Protein AF-U2DXQ0-F1 (afdb_monomer_lite)

Secondary structure (DSSP, 8-state):
--HHHHHHHHHHTSHHHHHHHHTT-S-HHHHHHHH-SS-HHHHHHHHHHHHHTSPPP---S-----EEEEEEEE--TTTS-S---SEEETTEEEETTSSSEEEEE-

Radius of gyration: 21.56 Å; chains: 1; bounding box: 46×20×56 Å

InterPro domains:
  IPR055945 Protein of unknown function DUF7523 [PF24367] (2-106)

pLDDT: mean 91.96, std 8.61, range [61.91, 98.75]

Organism: NCBI:txid1033806

Structure (mmCIF, N/CA/C/O backbone):
data_AF-U2DXQ0-F1
#
_entry.id   AF-U2DXQ0-F1
#
loop_
_atom_site.group_PDB
_atom_site.id
_atom_site.type_symbol
_atom_site.label_atom_id
_atom_site.label_alt_id
_atom_site.label_comp_id
_atom_site.label_asym_id
_atom_site.label_entity_id
_atom_site.label_seq_id
_atom_site.pdbx_PDB_ins_code
_atom_site.Cartn_x
_atom_site.Cartn_y
_atom_site.Cartn_z
_atom_site.occupancy
_atom_site.B_iso_or_equiv
_atom_site.auth_seq_id
_atom_site.auth_comp_id
_atom_site.auth_asym_id
_atom_site.auth_atom_id
_atom_site.pdbx_PDB_model_num
ATOM 1 N N . MET A 1 1 ? -7.071 9.737 22.977 1.00 76.19 1 MET A N 1
ATOM 2 C CA . MET A 1 1 ? -7.142 9.168 21.611 1.00 76.19 1 MET A CA 1
ATOM 3 C C . MET A 1 1 ? -6.804 7.681 21.666 1.00 76.19 1 MET A C 1
ATOM 5 O O . MET A 1 1 ? -5.858 7.330 22.365 1.00 76.19 1 MET A O 1
ATOM 9 N N . THR A 1 2 ? -7.578 6.808 21.013 1.00 95.75 2 THR A N 1
ATOM 10 C CA . THR A 1 2 ? -7.363 5.345 21.060 1.00 95.75 2 THR A CA 1
ATOM 11 C C . THR A 1 2 ? -6.204 4.912 20.153 1.00 95.75 2 THR A C 1
ATOM 13 O O . THR A 1 2 ? -5.835 5.643 19.232 1.00 95.75 2 THR A O 1
ATOM 16 N N . LEU A 1 3 ? -5.639 3.718 20.382 1.00 96.69 3 LEU A N 1
ATOM 17 C CA . LEU A 1 3 ? -4.610 3.140 19.502 1.00 96.69 3 LEU A CA 1
ATOM 18 C C . LEU A 1 3 ? -5.125 2.985 18.065 1.00 96.69 3 LEU A C 1
ATOM 20 O O . LEU A 1 3 ? -4.432 3.345 17.122 1.00 96.69 3 LEU A O 1
ATOM 24 N N . ALA A 1 4 ? -6.369 2.530 17.904 1.00 97.19 4 ALA A N 1
ATOM 25 C CA 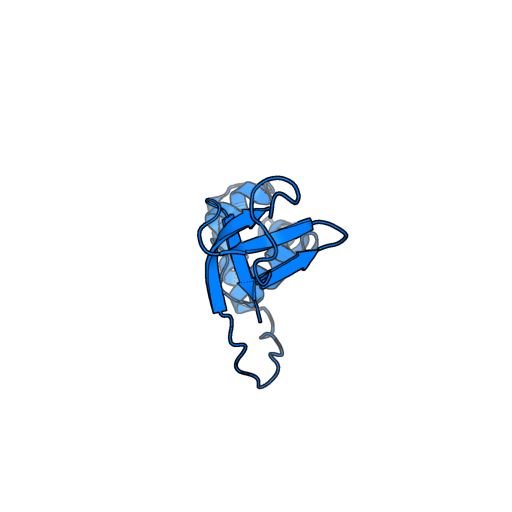. 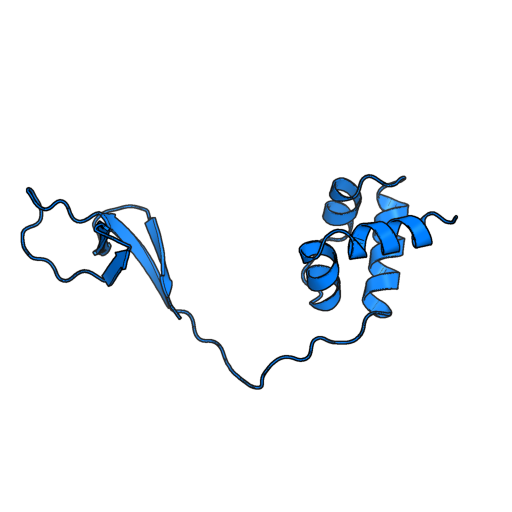ALA A 1 4 ? -6.992 2.397 16.592 1.00 97.19 4 ALA A CA 1
ATOM 26 C C . ALA A 1 4 ? -7.132 3.749 15.872 1.00 97.19 4 ALA A C 1
ATOM 28 O O . ALA A 1 4 ? -6.864 3.833 14.677 1.00 97.19 4 ALA A O 1
ATOM 29 N N . ALA A 1 5 ? -7.498 4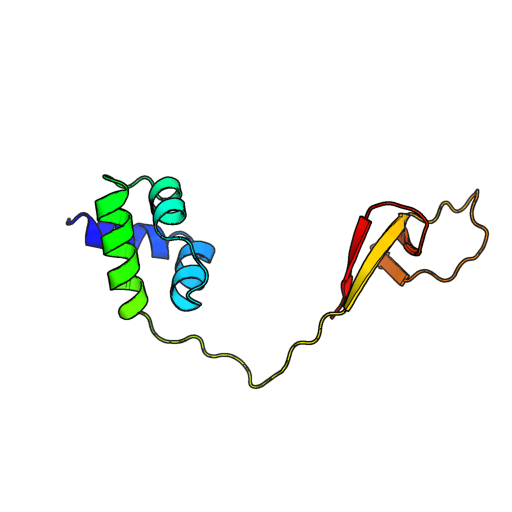.820 16.587 1.00 97.88 5 ALA A N 1
ATOM 30 C CA . ALA A 1 5 ? -7.554 6.161 16.005 1.00 97.88 5 ALA A CA 1
ATOM 31 C C . ALA A 1 5 ? -6.166 6.635 15.542 1.00 97.88 5 ALA A C 1
ATOM 33 O O . ALA A 1 5 ? -6.039 7.102 14.412 1.00 97.88 5 ALA A O 1
ATOM 34 N N . ARG A 1 6 ? -5.123 6.420 16.360 1.00 98.06 6 ARG A N 1
ATOM 35 C CA . ARG A 1 6 ? -3.726 6.700 15.982 1.00 98.06 6 ARG A CA 1
ATOM 36 C C . ARG A 1 6 ? -3.276 5.897 14.763 1.00 98.06 6 ARG A C 1
ATOM 38 O O . ARG A 1 6 ? -2.674 6.468 13.866 1.00 98.06 6 ARG A O 1
ATOM 45 N N . ALA A 1 7 ? -3.592 4.604 14.693 1.00 98.25 7 ALA A N 1
ATOM 46 C CA . ALA A 1 7 ? -3.246 3.757 13.550 1.00 98.25 7 ALA A CA 1
ATOM 47 C C . ALA A 1 7 ? -3.920 4.232 12.251 1.00 98.25 7 ALA A C 1
ATOM 49 O O . ALA A 1 7 ? -3.270 4.306 11.211 1.00 98.25 7 ALA A O 1
ATOM 50 N N . ARG A 1 8 ? -5.203 4.615 12.315 1.00 98.06 8 ARG A N 1
ATOM 51 C CA . ARG A 1 8 ? -5.946 5.166 11.168 1.00 98.06 8 ARG A CA 1
ATOM 52 C C . ARG A 1 8 ? -5.350 6.480 10.675 1.00 98.06 8 ARG A C 1
ATOM 54 O O . ARG A 1 8 ? -5.139 6.646 9.476 1.00 98.06 8 ARG A O 1
ATOM 61 N N . GLU A 1 9 ? -5.075 7.403 11.592 1.00 98.25 9 GLU A N 1
ATOM 62 C CA . GLU A 1 9 ? -4.426 8.679 11.280 1.00 98.25 9 GLU A CA 1
ATOM 63 C C . GLU A 1 9 ? -3.043 8.448 10.662 1.00 98.25 9 GLU A C 1
ATOM 65 O O . GLU A 1 9 ? -2.725 8.991 9.604 1.00 98.25 9 GLU A O 1
ATOM 70 N N . ALA A 1 10 ? -2.261 7.553 11.266 1.00 98.25 10 ALA A N 1
ATOM 71 C CA . ALA A 1 10 ? -0.941 7.194 10.791 1.00 98.25 10 ALA A CA 1
ATOM 72 C C . ALA A 1 10 ? -0.973 6.588 9.382 1.00 98.25 10 ALA A C 1
ATOM 74 O O . ALA A 1 10 ? -0.156 6.985 8.556 1.00 98.25 10 ALA A O 1
ATOM 75 N N . ALA A 1 11 ? -1.914 5.690 9.084 1.00 98.12 11 ALA A N 1
ATOM 76 C CA . ALA A 1 11 ? -2.088 5.125 7.749 1.00 98.12 11 ALA A CA 1
ATOM 77 C C . ALA A 1 11 ? -2.483 6.196 6.719 1.00 98.12 11 ALA A C 1
ATOM 79 O O . ALA A 1 11 ? -1.900 6.242 5.641 1.00 98.12 11 ALA A O 1
ATOM 80 N N . ARG A 1 12 ? -3.414 7.104 7.055 1.00 97.25 12 ARG A N 1
ATOM 81 C CA . ARG A 1 12 ? -3.822 8.213 6.166 1.00 97.25 12 ARG A CA 1
ATOM 82 C C . ARG A 1 12 ? -2.676 9.175 5.853 1.00 97.25 12 ARG A C 1
ATOM 84 O O . ARG A 1 12 ? -2.605 9.684 4.741 1.00 97.25 12 ARG A O 1
ATOM 91 N N . ALA A 1 13 ? -1.764 9.390 6.800 1.00 98.00 13 ALA A N 1
ATOM 92 C CA . ALA A 1 13 ? -0.583 10.226 6.596 1.00 98.00 13 ALA A CA 1
ATOM 93 C C . ALA A 1 13 ? 0.478 9.591 5.669 1.00 98.00 13 ALA A C 1
ATOM 95 O O . ALA A 1 13 ? 1.426 10.271 5.283 1.00 98.00 13 ALA A O 1
ATOM 96 N N . ARG A 1 14 ? 0.356 8.299 5.315 1.00 97.75 14 ARG A N 1
ATOM 97 C CA . ARG A 1 14 ? 1.270 7.594 4.400 1.00 97.75 14 ARG A CA 1
ATOM 98 C C . ARG A 1 14 ? 0.479 7.029 3.215 1.00 97.75 14 ARG A C 1
ATOM 100 O O . ARG A 1 14 ? -0.048 5.921 3.322 1.00 97.75 14 ARG A O 1
ATOM 107 N N . PRO A 1 15 ? 0.428 7.734 2.068 1.00 95.94 15 PRO A N 1
ATOM 108 C CA . PRO A 1 15 ? -0.437 7.368 0.946 1.00 95.94 15 PRO A CA 1
ATOM 109 C C . PRO A 1 15 ? -0.301 5.914 0.486 1.00 95.94 15 PRO A C 1
ATOM 111 O O . PRO A 1 15 ? -1.308 5.255 0.260 1.00 95.94 15 PRO A O 1
ATOM 114 N N . PHE A 1 16 ? 0.920 5.374 0.425 1.00 96.50 16 PHE A N 1
ATOM 115 C CA . PHE A 1 16 ? 1.130 3.985 0.007 1.00 96.50 16 PHE A CA 1
ATOM 116 C C . PHE A 1 16 ? 0.570 2.957 1.004 1.00 96.50 16 PHE A C 1
ATOM 118 O O . PHE A 1 16 ? 0.150 1.879 0.595 1.00 96.50 16 PHE A O 1
ATOM 125 N N . VAL A 1 17 ? 0.537 3.279 2.303 1.00 97.81 17 VAL A N 1
ATOM 126 C CA . VAL A 1 17 ? -0.079 2.417 3.320 1.00 97.81 17 VAL A CA 1
ATOM 127 C C . VAL A 1 17 ? -1.590 2.459 3.156 1.00 97.81 17 VAL A C 1
ATOM 129 O O . VAL A 1 17 ? -2.222 1.412 3.086 1.00 97.81 17 VAL A O 1
ATOM 132 N N . TYR A 1 18 ? -2.165 3.658 3.050 1.00 97.44 18 TYR A N 1
ATOM 133 C CA . TYR A 1 18 ? -3.601 3.831 2.844 1.00 97.44 18 TYR A CA 1
ATOM 134 C C . TYR A 1 18 ? -4.091 3.132 1.567 1.00 97.44 18 TYR A C 1
ATOM 136 O O . TYR A 1 18 ? -5.013 2.323 1.625 1.00 97.44 18 TYR A O 1
ATOM 144 N N . GLU A 1 19 ? -3.443 3.375 0.427 1.00 96.38 19 GLU A N 1
ATOM 145 C CA . GLU A 1 19 ? -3.807 2.740 -0.843 1.00 96.38 19 GLU A CA 1
ATOM 146 C C . GLU A 1 19 ? -3.509 1.235 -0.848 1.00 96.38 19 GLU A C 1
ATOM 148 O O . GLU A 1 19 ? -4.290 0.461 -1.395 1.00 96.38 19 GLU A O 1
ATOM 153 N N . GLY A 1 20 ? -2.439 0.791 -0.182 1.00 96.25 20 GLY A N 1
ATOM 154 C CA . GLY A 1 20 ? -2.134 -0.630 -0.016 1.00 96.25 20 GLY A CA 1
ATOM 155 C C . GLY A 1 20 ? -3.175 -1.377 0.824 1.00 96.25 20 GLY A C 1
ATOM 156 O O . GLY A 1 20 ? -3.500 -2.522 0.508 1.00 96.25 20 GLY A O 1
ATOM 157 N N . LEU A 1 21 ? -3.733 -0.726 1.855 1.00 96.88 21 LEU A N 1
ATOM 158 C CA . LEU A 1 21 ? -4.866 -1.248 2.626 1.00 96.88 21 LEU A CA 1
ATOM 159 C C . LEU A 1 21 ? -6.115 -1.352 1.747 1.00 96.88 21 LEU A C 1
ATOM 161 O O . LEU A 1 21 ? -6.724 -2.415 1.711 1.00 96.88 21 LEU A O 1
ATOM 165 N N . ARG A 1 22 ? -6.449 -0.292 0.994 1.00 96.12 22 ARG A N 1
ATOM 166 C CA . ARG A 1 22 ? -7.595 -0.289 0.062 1.00 96.12 22 ARG A CA 1
ATOM 167 C C . ARG A 1 22 ? -7.482 -1.342 -1.033 1.00 96.12 22 ARG A C 1
ATOM 169 O O . ARG A 1 22 ? -8.487 -1.864 -1.489 1.00 96.12 22 ARG A O 1
ATOM 176 N N . ALA A 1 23 ? -6.266 -1.624 -1.488 1.00 94.19 23 ALA A N 1
ATOM 177 C CA . ALA A 1 23 ? -6.008 -2.635 -2.506 1.00 94.19 23 ALA A CA 1
ATOM 178 C C . ALA A 1 23 ? -5.914 -4.063 -1.937 1.00 94.19 23 ALA A C 1
ATOM 180 O O . ALA A 1 23 ? -5.807 -5.006 -2.714 1.00 94.19 23 ALA A O 1
ATOM 181 N N . GLY A 1 24 ? -5.902 -4.240 -0.609 1.00 95.06 24 GLY A N 1
ATOM 182 C CA . GLY A 1 24 ? -5.767 -5.556 0.023 1.00 95.06 24 GLY A CA 1
ATOM 183 C C . GLY A 1 24 ? -4.404 -6.231 -0.188 1.00 95.06 24 GLY A C 1
ATOM 184 O O . GLY A 1 24 ? -4.291 -7.442 -0.026 1.00 95.06 24 GLY A O 1
ATOM 185 N N . VAL A 1 25 ? -3.362 -5.474 -0.552 1.00 95.75 25 VAL A N 1
ATOM 186 C CA . VAL A 1 25 ? -2.030 -6.018 -0.906 1.00 95.75 25 VAL A CA 1
ATOM 187 C C . VAL A 1 25 ? -0.986 -5.861 0.200 1.00 95.75 25 VAL A C 1
ATOM 189 O O . VAL A 1 25 ? 0.131 -6.362 0.082 1.00 95.75 25 VAL A O 1
ATOM 192 N N . ILE A 1 26 ? -1.310 -5.132 1.269 1.00 95.94 26 ILE A N 1
ATOM 193 C CA . ILE A 1 26 ? -0.342 -4.807 2.316 1.00 95.94 26 ILE A CA 1
ATOM 194 C C . ILE A 1 26 ? -0.275 -5.886 3.402 1.00 95.94 26 ILE A C 1
ATOM 196 O O . ILE A 1 26 ? -1.286 -6.406 3.871 1.00 95.94 26 ILE A O 1
ATOM 200 N N . ASN A 1 27 ? 0.936 -6.179 3.877 1.00 97.88 27 ASN A N 1
ATOM 201 C CA . ASN A 1 27 ? 1.129 -6.990 5.075 1.00 97.88 27 ASN A CA 1
ATOM 202 C C . ASN A 1 27 ? 0.898 -6.128 6.330 1.00 97.88 27 ASN A C 1
ATOM 204 O O . ASN A 1 27 ? 1.674 -5.211 6.606 1.00 97.88 27 ASN A O 1
ATOM 208 N N . TYR A 1 28 ? -0.141 -6.438 7.110 1.00 98.12 28 TYR A N 1
ATOM 209 C CA . TYR A 1 28 ? -0.526 -5.642 8.282 1.00 98.12 28 TYR A CA 1
ATOM 210 C C . TYR A 1 28 ? 0.558 -5.558 9.363 1.00 98.12 28 TYR A C 1
ATOM 212 O O . TYR A 1 28 ? 0.727 -4.497 9.955 1.00 98.12 28 TYR A O 1
ATOM 220 N N . SER A 1 29 ? 1.315 -6.630 9.608 1.00 98.25 29 SER A N 1
ATOM 221 C CA . SER A 1 29 ? 2.397 -6.627 10.603 1.00 98.25 29 SER A CA 1
ATOM 222 C C . SER A 1 29 ? 3.582 -5.779 10.140 1.00 98.25 29 SER A C 1
ATOM 224 O O . SER A 1 29 ? 4.172 -5.047 10.929 1.00 98.25 29 SER A O 1
ATOM 226 N N . ALA A 1 30 ? 3.916 -5.829 8.847 1.00 98.19 30 ALA A N 1
ATOM 227 C CA . ALA A 1 30 ? 4.944 -4.957 8.282 1.00 98.19 30 ALA A CA 1
ATOM 228 C C . ALA A 1 30 ? 4.515 -3.483 8.321 1.00 98.19 30 ALA A C 1
ATOM 230 O O . ALA A 1 30 ? 5.313 -2.619 8.678 1.00 98.19 30 ALA A O 1
ATOM 231 N N . ALA A 1 31 ? 3.246 -3.199 8.013 1.00 98.38 31 ALA A N 1
ATOM 232 C CA . ALA A 1 31 ? 2.687 -1.859 8.136 1.00 98.38 31 ALA A CA 1
ATOM 233 C C . ALA A 1 31 ? 2.689 -1.376 9.594 1.00 98.38 31 ALA A C 1
ATOM 235 O O . ALA A 1 31 ? 3.058 -0.237 9.850 1.00 98.38 31 ALA A O 1
ATOM 236 N N . ALA A 1 32 ? 2.342 -2.232 10.558 1.00 98.56 32 ALA A N 1
ATOM 237 C CA . ALA A 1 32 ? 2.380 -1.886 11.976 1.00 98.56 32 ALA A CA 1
ATOM 238 C C . ALA A 1 32 ? 3.789 -1.473 12.432 1.00 98.56 32 ALA A C 1
ATOM 240 O O . ALA A 1 32 ? 3.935 -0.401 13.018 1.00 98.56 32 ALA A O 1
ATOM 241 N N . ARG A 1 33 ? 4.816 -2.254 12.064 1.00 98.50 33 ARG A N 1
ATOM 242 C CA . ARG A 1 33 ? 6.231 -1.913 12.305 1.00 98.50 33 ARG A CA 1
ATOM 243 C C . ARG A 1 33 ? 6.649 -0.594 11.684 1.00 98.50 33 ARG A C 1
ATOM 245 O O . ARG A 1 33 ? 7.333 0.196 12.313 1.00 98.50 33 ARG A O 1
ATOM 252 N N . LEU A 1 34 ? 6.248 -0.368 10.437 1.00 98.25 34 LEU A N 1
ATOM 253 C CA . LEU A 1 34 ? 6.552 0.866 9.723 1.00 98.25 34 LEU A CA 1
ATOM 254 C C . LEU A 1 34 ? 5.912 2.088 10.399 1.00 98.25 34 LEU A C 1
ATOM 256 O O . LEU A 1 34 ? 6.512 3.160 10.426 1.00 98.25 34 LEU A O 1
ATOM 260 N N . LEU A 1 35 ? 4.663 1.958 10.855 1.00 98.00 35 LEU A N 1
ATOM 261 C CA . LEU A 1 35 ? 3.919 3.078 11.426 1.00 98.00 35 LEU A CA 1
ATOM 262 C C . LEU A 1 35 ? 4.404 3.439 12.831 1.00 98.00 35 LEU A C 1
ATOM 264 O O . LEU A 1 35 ? 4.317 4.616 13.176 1.00 98.00 35 LEU A O 1
ATOM 268 N N . ASP A 1 36 ? 4.878 2.455 13.601 1.00 98.00 36 ASP A N 1
ATOM 269 C CA . ASP A 1 36 ? 5.490 2.622 14.927 1.00 98.00 36 ASP A CA 1
ATOM 270 C C . ASP A 1 36 ? 4.681 3.543 15.864 1.00 98.00 36 ASP A C 1
ATOM 272 O O . ASP A 1 36 ? 5.147 4.551 16.391 1.00 98.00 36 ASP A O 1
ATOM 276 N N . VAL A 1 37 ? 3.388 3.236 16.016 1.00 97.88 37 VAL A N 1
ATOM 277 C CA . VAL A 1 37 ? 2.446 4.041 16.823 1.00 97.88 37 VAL A CA 1
ATOM 278 C C . VAL A 1 37 ? 1.952 3.330 18.083 1.00 97.88 37 VAL A C 1
ATOM 280 O O . VAL A 1 37 ? 0.978 3.773 18.706 1.00 97.88 37 VAL A O 1
ATOM 283 N N . GLY A 1 38 ? 2.590 2.225 18.462 1.00 96.94 38 GLY A N 1
ATOM 284 C CA . GLY A 1 38 ? 2.254 1.421 19.633 1.00 96.94 38 GLY A CA 1
ATOM 285 C C . GLY A 1 38 ? 2.546 -0.059 19.413 1.00 96.94 38 GLY A C 1
ATOM 286 O O . GLY A 1 38 ? 3.339 -0.414 18.551 1.00 96.94 38 GLY A O 1
ATOM 287 N N . ASP A 1 39 ? 1.872 -0.907 20.189 1.00 98.06 39 ASP A N 1
ATOM 288 C CA . ASP A 1 39 ? 2.002 -2.363 20.097 1.00 98.06 39 ASP A CA 1
ATOM 289 C C . ASP A 1 39 ? 1.680 -2.886 18.685 1.00 98.06 39 ASP A C 1
ATOM 291 O O . ASP A 1 39 ? 0.598 -2.625 18.151 1.00 98.06 39 ASP A O 1
ATOM 295 N N . GLU A 1 40 ? 2.624 -3.610 18.079 1.00 98.38 40 GLU A N 1
ATOM 296 C CA . GLU A 1 40 ? 2.548 -4.026 16.675 1.00 98.38 40 GLU A CA 1
ATOM 297 C C . GLU A 1 40 ? 1.336 -4.916 16.381 1.00 98.38 40 GLU A C 1
ATOM 299 O O . GLU A 1 40 ? 0.679 -4.734 15.354 1.00 98.38 40 GLU A O 1
ATOM 304 N N . GLU A 1 41 ? 1.010 -5.860 17.268 1.00 98.38 41 GLU A N 1
ATOM 305 C CA . GLU A 1 41 ? -0.115 -6.780 17.078 1.00 98.38 41 GLU A CA 1
ATOM 306 C C . GLU A 1 41 ? -1.447 -6.035 17.161 1.00 98.38 41 GLU A C 1
ATOM 308 O O . GLU A 1 41 ? -2.322 -6.192 16.300 1.00 98.38 41 GLU A O 1
ATOM 313 N N . ALA A 1 42 ? -1.589 -5.158 18.155 1.00 98.44 42 ALA A N 1
ATOM 314 C CA . ALA A 1 42 ? -2.780 -4.343 18.319 1.00 98.44 42 ALA A CA 1
ATOM 315 C C . ALA A 1 42 ? -2.949 -3.326 17.174 1.00 98.44 42 ALA A C 1
ATOM 317 O O . ALA A 1 42 ? -4.076 -3.081 16.726 1.00 98.44 42 ALA A O 1
ATOM 318 N N . VAL A 1 43 ? -1.851 -2.764 16.652 1.00 98.62 43 VAL A N 1
ATOM 319 C CA . VAL A 1 43 ? -1.871 -1.911 15.454 1.00 98.62 43 VAL A CA 1
ATOM 320 C C . VAL A 1 43 ? -2.254 -2.728 14.223 1.00 98.62 43 VAL A C 1
ATOM 322 O O . VAL A 1 43 ? -3.148 -2.310 13.490 1.00 98.62 43 VAL A O 1
ATOM 325 N N . ALA A 1 44 ? -1.665 -3.905 14.007 1.00 98.75 44 ALA A N 1
ATOM 326 C CA . ALA A 1 44 ? -2.004 -4.773 12.880 1.00 98.75 44 ALA A CA 1
ATOM 327 C C . ALA A 1 44 ? -3.493 -5.164 12.889 1.00 98.75 44 ALA A C 1
ATOM 329 O O . ALA A 1 44 ? -4.161 -5.090 11.856 1.00 98.75 44 ALA A O 1
ATOM 330 N N . ALA A 1 45 ? -4.047 -5.498 14.059 1.00 98.62 45 ALA A N 1
ATOM 331 C CA . ALA A 1 45 ? -5.472 -5.776 14.221 1.00 98.62 45 ALA A CA 1
ATOM 332 C C . ALA A 1 45 ? -6.350 -4.547 13.916 1.00 98.62 45 ALA A C 1
ATOM 334 O O . ALA A 1 45 ? -7.396 -4.673 13.274 1.00 98.62 45 ALA A O 1
ATOM 335 N N . ALA A 1 46 ? -5.926 -3.350 14.338 1.00 98.50 46 ALA A N 1
ATOM 336 C CA . ALA A 1 46 ? -6.622 -2.107 14.019 1.00 98.50 46 ALA A CA 1
ATOM 337 C C . ALA A 1 46 ? -6.579 -1.782 12.517 1.00 98.50 46 ALA A C 1
ATOM 339 O O . ALA A 1 46 ? -7.593 -1.354 11.968 1.00 98.50 46 ALA A O 1
ATOM 340 N N . LEU A 1 47 ? -5.441 -2.009 11.853 1.00 98.44 47 LEU A N 1
ATOM 341 C CA . LEU A 1 47 ? -5.287 -1.817 10.410 1.00 98.44 47 LEU A CA 1
ATOM 342 C C . LEU A 1 47 ? -6.144 -2.797 9.609 1.00 98.44 47 LEU A C 1
ATOM 344 O O . LEU A 1 47 ? -6.755 -2.375 8.634 1.00 98.44 47 LEU A O 1
ATOM 348 N N . ARG A 1 48 ? -6.239 -4.066 10.031 1.00 98.06 48 ARG A N 1
ATOM 349 C CA . ARG A 1 48 ? -7.128 -5.052 9.398 1.00 98.06 48 ARG A CA 1
ATOM 350 C C . ARG A 1 48 ? -8.584 -4.591 9.450 1.00 98.06 48 ARG A C 1
ATOM 352 O O . ARG A 1 48 ? -9.202 -4.453 8.407 1.00 98.06 48 ARG A O 1
ATOM 359 N N . ARG A 1 49 ? -9.086 -4.245 10.643 1.00 97.88 49 ARG A N 1
ATOM 360 C CA . ARG A 1 49 ? -10.458 -3.728 10.796 1.00 97.88 49 ARG A CA 1
ATOM 361 C C . ARG A 1 49 ? -10.685 -2.461 9.977 1.00 97.88 49 ARG A C 1
ATOM 363 O O . ARG A 1 49 ? -11.753 -2.271 9.420 1.00 97.88 49 ARG A O 1
ATOM 370 N N . TYR A 1 50 ? -9.692 -1.578 9.933 1.00 97.81 50 TYR A N 1
ATOM 371 C CA . TYR A 1 50 ? -9.804 -0.356 9.154 1.00 97.81 50 TYR A CA 1
ATOM 372 C C . TYR A 1 50 ? -9.837 -0.629 7.649 1.00 97.81 50 TYR A C 1
ATOM 374 O O . TYR A 1 50 ? -10.602 0.028 6.960 1.00 97.81 50 TYR A O 1
ATOM 382 N N . ALA A 1 51 ? -9.061 -1.591 7.144 1.00 97.38 51 ALA A N 1
ATOM 383 C CA . ALA A 1 51 ? -9.108 -1.989 5.740 1.00 97.38 51 ALA A CA 1
ATOM 384 C C . ALA A 1 51 ? -10.513 -2.460 5.331 1.00 97.38 51 ALA A C 1
ATOM 386 O O . ALA A 1 51 ? -10.997 -2.030 4.291 1.00 97.38 51 ALA A O 1
ATOM 387 N N . ASP A 1 52 ? -11.188 -3.233 6.190 1.00 96.06 52 ASP A N 1
ATOM 388 C CA . ASP A 1 52 ? -12.568 -3.698 5.967 1.00 96.06 52 ASP A CA 1
ATOM 389 C C . ASP A 1 52 ? -13.602 -2.546 5.921 1.00 96.06 52 ASP A C 1
ATOM 391 O O . ASP A 1 52 ? -14.709 -2.718 5.419 1.00 96.06 52 ASP A O 1
ATOM 395 N N . GLU A 1 53 ? -13.264 -1.369 6.463 1.00 96.69 53 GLU A N 1
ATOM 396 C CA . GLU A 1 53 ? -14.115 -0.168 6.477 1.00 96.69 53 GLU A CA 1
ATOM 397 C C . GLU A 1 53 ? -13.831 0.781 5.297 1.00 96.69 53 GLU A C 1
ATOM 399 O O . GLU A 1 53 ? -14.544 1.774 5.118 1.00 96.69 53 GLU A O 1
ATOM 404 N N . LEU A 1 54 ? -12.755 0.553 4.536 1.00 96.12 54 LEU A N 1
ATOM 405 C CA . LEU A 1 54 ? -12.347 1.465 3.473 1.00 96.12 54 LEU A CA 1
ATOM 406 C C . LEU A 1 54 ? -13.189 1.268 2.210 1.00 96.12 54 LEU A C 1
ATOM 408 O O . LEU A 1 54 ? -13.534 0.142 1.866 1.00 96.12 54 LEU A O 1
ATOM 412 N N . PRO A 1 55 ? -13.484 2.355 1.473 1.00 92.44 55 PRO A N 1
ATOM 413 C CA . PRO A 1 55 ? -14.160 2.232 0.195 1.00 92.44 55 PRO A CA 1
ATOM 414 C C . PRO A 1 55 ? -13.255 1.523 -0.813 1.00 92.44 55 PRO A C 1
ATOM 416 O O . PRO A 1 55 ? -12.053 1.828 -0.904 1.00 92.44 55 PRO A O 1
ATOM 419 N N . ASP A 1 56 ? -13.870 0.662 -1.619 1.00 86.00 56 ASP A N 1
ATOM 420 C CA . ASP A 1 56 ? -13.219 0.010 -2.749 1.00 86.00 56 ASP A CA 1
ATOM 421 C C . ASP A 1 56 ? -12.545 1.037 -3.666 1.00 86.00 56 ASP A C 1
ATOM 423 O O . ASP A 1 56 ? -12.903 2.223 -3.723 1.00 86.00 56 ASP A O 1
ATOM 427 N N . ARG A 1 57 ? -11.490 0.599 -4.352 1.00 86.06 57 ARG A N 1
ATOM 428 C CA . ARG A 1 57 ? -10.797 1.435 -5.335 1.00 86.06 57 ARG A CA 1
ATOM 429 C C . ARG A 1 57 ? -11.646 1.507 -6.598 1.00 86.06 57 ARG A C 1
ATOM 431 O O . ARG A 1 57 ? -12.100 0.481 -7.089 1.00 86.06 57 ARG A O 1
ATOM 438 N N . ASP A 1 58 ? -11.806 2.716 -7.124 1.00 84.19 58 ASP A N 1
ATOM 439 C CA . ASP A 1 58 ? -12.337 2.912 -8.468 1.00 84.19 58 ASP A CA 1
ATOM 440 C C . ASP A 1 58 ? -11.227 2.528 -9.453 1.00 84.19 58 ASP A C 1
ATOM 442 O O . ASP A 1 58 ? -10.238 3.250 -9.622 1.00 84.19 58 ASP A O 1
ATOM 446 N N . LEU A 1 59 ? -11.305 1.302 -9.964 1.00 81.75 59 LEU A N 1
ATOM 447 C CA . LEU A 1 59 ? -10.361 0.769 -10.935 1.00 81.75 59 LEU A CA 1
ATOM 448 C C . LEU A 1 59 ? -10.956 0.994 -12.320 1.00 81.75 59 LEU A C 1
ATOM 450 O O . LEU A 1 59 ? -12.100 0.631 -12.570 1.00 81.75 59 LEU A O 1
ATOM 454 N N . SER A 1 60 ? -10.172 1.558 -13.236 1.00 80.44 60 SER A N 1
ATOM 455 C CA . SER A 1 60 ? -10.588 1.648 -14.632 1.00 80.44 60 SER A CA 1
ATOM 456 C C . SER A 1 60 ? -10.784 0.245 -15.211 1.00 80.44 60 SER A C 1
ATOM 458 O O . SER A 1 60 ? -9.910 -0.607 -15.023 1.00 80.44 60 SER A O 1
ATOM 460 N N . ASP A 1 61 ? -11.863 0.040 -15.967 1.00 78.25 61 ASP A N 1
ATOM 461 C CA . ASP A 1 61 ? -12.127 -1.176 -16.744 1.00 78.25 61 ASP A CA 1
ATOM 462 C C . ASP A 1 61 ? -11.061 -1.350 -17.839 1.00 78.25 61 ASP A C 1
ATOM 464 O O . ASP A 1 61 ? -11.224 -0.955 -18.992 1.00 78.25 61 ASP A O 1
ATOM 468 N N . GLY A 1 62 ? -9.911 -1.902 -17.467 1.00 78.56 62 GLY A N 1
ATOM 469 C CA . GLY A 1 62 ? -8.791 -2.108 -18.367 1.00 78.56 62 GLY A CA 1
ATOM 470 C C . GLY A 1 62 ? -7.889 -3.224 -17.870 1.00 78.56 62 GLY A C 1
ATOM 471 O O . GLY A 1 62 ? -7.487 -3.256 -16.710 1.00 78.56 62 GLY A O 1
ATOM 472 N N . SER A 1 63 ? -7.535 -4.147 -18.763 1.00 80.06 63 SER A N 1
ATOM 473 C CA . SER A 1 63 ? -6.480 -5.120 -18.498 1.00 80.06 63 SER A CA 1
ATOM 474 C C . SER A 1 63 ? -5.134 -4.497 -18.864 1.00 80.06 63 SER A C 1
ATOM 476 O O . SER A 1 63 ? -4.761 -4.483 -20.040 1.00 80.06 63 SER A O 1
ATOM 478 N N . ALA A 1 64 ? -4.401 -3.978 -17.878 1.00 83.25 64 ALA A N 1
ATOM 479 C CA . ALA A 1 64 ? -3.014 -3.580 -18.096 1.00 83.25 64 ALA A CA 1
ATOM 480 C C . ALA A 1 64 ? -2.192 -4.829 -18.449 1.00 83.25 64 ALA A C 1
ATOM 482 O O . ALA A 1 64 ? -2.166 -5.800 -17.689 1.00 83.25 64 ALA A O 1
ATOM 483 N N . ARG A 1 65 ? -1.541 -4.823 -19.614 1.00 89.06 65 ARG A N 1
ATOM 484 C CA . ARG A 1 65 ? -0.586 -5.862 -20.002 1.00 89.06 65 ARG A CA 1
ATOM 485 C C . ARG A 1 65 ? 0.805 -5.271 -19.880 1.00 89.06 65 ARG A C 1
ATOM 487 O O . ARG A 1 65 ? 1.071 -4.228 -20.451 1.00 89.06 65 ARG A O 1
ATOM 494 N N . VAL A 1 66 ? 1.669 -5.958 -19.146 1.00 91.44 66 VAL A N 1
ATOM 495 C CA . VAL A 1 66 ? 3.093 -5.638 -19.088 1.00 91.44 66 VAL A CA 1
ATOM 496 C C . VAL A 1 66 ? 3.893 -6.779 -19.691 1.00 91.44 66 VAL A C 1
ATOM 498 O O . VAL A 1 66 ? 3.529 -7.947 -19.539 1.00 91.44 66 VAL A O 1
ATOM 501 N N . THR A 1 67 ? 4.984 -6.437 -20.363 1.00 92.69 67 THR A N 1
ATOM 502 C CA . THR A 1 67 ? 5.974 -7.387 -20.869 1.00 92.69 67 THR A CA 1
ATOM 503 C C . THR A 1 67 ? 7.279 -7.167 -20.121 1.00 92.69 67 THR A C 1
ATOM 505 O O . THR A 1 67 ? 7.771 -6.042 -20.013 1.00 92.69 67 THR A O 1
ATOM 508 N N . MET A 1 68 ? 7.828 -8.247 -19.569 1.00 95.12 68 MET A N 1
ATOM 509 C CA . MET A 1 68 ? 9.138 -8.224 -18.930 1.00 95.12 68 MET A CA 1
ATOM 510 C C . MET A 1 68 ? 10.215 -8.603 -19.940 1.00 95.12 68 MET A C 1
ATOM 512 O O . MET A 1 68 ? 10.113 -9.637 -20.596 1.00 95.12 68 MET A O 1
ATOM 516 N N . HIS A 1 69 ? 11.263 -7.788 -20.011 1.00 94.56 69 HIS A N 1
ATOM 517 C CA . HIS A 1 69 ? 12.453 -8.037 -20.815 1.00 94.56 69 HIS A CA 1
ATOM 518 C C . HIS A 1 69 ? 13.655 -8.169 -19.881 1.00 94.56 69 HIS A C 1
ATOM 520 O O . HIS A 1 69 ? 14.111 -7.182 -19.306 1.00 94.56 69 HIS A O 1
ATOM 526 N N . SER A 1 70 ? 14.136 -9.394 -19.684 1.00 94.44 70 SER A N 1
ATOM 527 C CA . SER A 1 70 ? 15.352 -9.683 -18.918 1.00 94.44 70 SER A CA 1
ATOM 528 C C . SER A 1 70 ? 16.596 -9.620 -19.803 1.00 94.44 70 SER A C 1
ATOM 530 O O . SER A 1 70 ? 16.492 -9.723 -21.022 1.00 94.44 70 SER A O 1
ATOM 532 N N . GLY A 1 71 ? 17.773 -9.523 -19.185 1.00 94.81 71 GLY A N 1
ATOM 533 C CA . GLY A 1 71 ? 19.048 -9.561 -19.905 1.00 94.81 71 GLY A CA 1
ATOM 534 C C . GLY A 1 71 ? 19.454 -8.214 -20.498 1.00 94.81 71 GLY A C 1
ATOM 535 O O . GLY A 1 71 ? 20.315 -8.159 -21.370 1.00 94.81 71 GLY A O 1
ATOM 536 N N . LEU A 1 72 ? 18.828 -7.119 -20.059 1.00 94.31 72 LEU A N 1
ATOM 537 C CA . LEU A 1 72 ? 19.120 -5.804 -20.608 1.00 94.31 72 LEU A CA 1
ATOM 538 C C . LEU A 1 72 ? 20.491 -5.311 -20.144 1.00 94.31 72 LEU A C 1
ATOM 540 O O . LEU A 1 72 ? 20.845 -5.414 -18.965 1.00 94.31 72 LEU A O 1
ATOM 544 N N . GLY A 1 73 ? 21.231 -4.732 -21.081 1.00 94.25 73 GLY A N 1
ATOM 545 C CA . GLY A 1 73 ? 22.464 -3.992 -20.836 1.00 94.25 73 GLY A CA 1
ATOM 546 C C . GLY A 1 73 ? 22.436 -2.642 -21.535 1.00 94.25 73 GLY A C 1
ATOM 547 O O . GLY A 1 73 ? 21.585 -2.396 -22.389 1.00 94.25 73 GLY A O 1
ATOM 548 N N . VAL A 1 74 ? 23.343 -1.755 -21.136 1.00 93.81 74 VAL A N 1
ATOM 549 C CA . VAL A 1 74 ? 23.549 -0.475 -21.820 1.00 93.81 74 VAL A CA 1
ATOM 550 C C . VAL A 1 74 ? 24.343 -0.742 -23.092 1.00 93.81 74 VAL A C 1
ATOM 552 O O . VAL A 1 74 ? 25.360 -1.424 -23.026 1.00 93.81 74 VAL A O 1
ATOM 555 N N . GLN A 1 75 ? 23.881 -0.204 -24.219 1.00 88.19 75 GLN A N 1
ATOM 556 C CA . GLN A 1 75 ? 24.612 -0.263 -25.478 1.00 88.19 75 GLN A CA 1
ATOM 557 C C . GLN A 1 75 ? 25.886 0.571 -25.365 1.00 88.19 75 GLN A C 1
ATOM 559 O O . GLN A 1 75 ? 25.823 1.783 -25.133 1.00 88.19 75 GLN A O 1
ATOM 564 N N . ASP A 1 76 ? 27.032 -0.070 -25.565 1.00 81.12 76 ASP A N 1
ATOM 565 C CA . ASP A 1 76 ? 28.305 0.626 -25.644 1.00 81.12 76 ASP A CA 1
ATOM 566 C C . ASP A 1 76 ? 28.572 1.030 -27.099 1.00 81.12 76 ASP A C 1
ATOM 568 O O . ASP A 1 76 ? 28.761 0.193 -27.987 1.00 81.12 76 ASP A O 1
ATOM 572 N N . SER A 1 77 ? 28.560 2.343 -27.350 1.00 69.00 77 SER A N 1
ATOM 573 C CA . SER A 1 77 ? 28.676 2.917 -28.697 1.00 69.00 77 SER A CA 1
ATOM 574 C C . SER A 1 77 ? 30.012 2.592 -29.375 1.00 69.00 77 SER A C 1
ATOM 576 O O . SER A 1 77 ? 30.089 2.645 -30.602 1.00 69.00 77 SER A O 1
ATOM 578 N N . GLU A 1 78 ? 31.050 2.250 -28.605 1.00 66.81 78 GLU A N 1
ATOM 579 C CA . GLU A 1 78 ? 32.366 1.885 -29.143 1.00 66.81 78 GLU A CA 1
ATOM 580 C C . GLU A 1 78 ? 32.492 0.383 -29.460 1.00 66.81 78 GLU A C 1
ATOM 582 O O . GLU A 1 78 ? 33.306 0.002 -30.304 1.00 66.81 78 GLU A O 1
ATOM 587 N N . SER A 1 79 ? 31.667 -0.460 -28.829 1.00 61.91 79 SER A N 1
ATOM 588 C CA . SER A 1 79 ? 31.863 -1.916 -28.773 1.00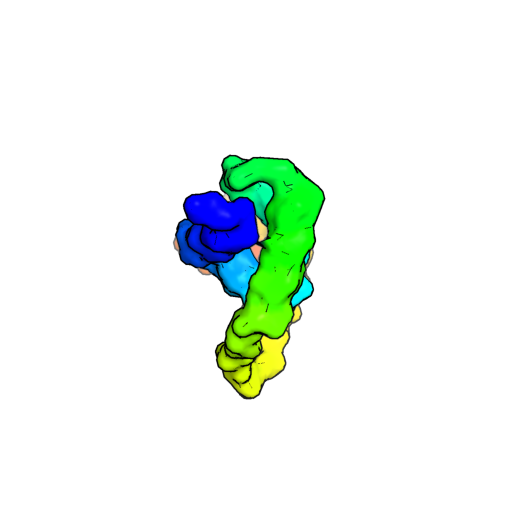 61.91 79 SER A CA 1
ATOM 589 C C . SER A 1 79 ? 30.808 -2.716 -29.549 1.00 61.91 79 SER A C 1
ATOM 591 O O . SER A 1 79 ? 31.141 -3.731 -30.162 1.00 61.91 79 SER A O 1
ATOM 593 N N . ASP A 1 80 ? 29.547 -2.269 -29.557 1.00 63.78 80 ASP A N 1
ATOM 594 C CA . ASP A 1 80 ? 28.412 -3.143 -29.904 1.00 63.78 80 ASP A CA 1
ATOM 595 C C . ASP A 1 80 ? 27.935 -3.056 -31.363 1.00 63.78 80 ASP A C 1
ATOM 597 O O . ASP A 1 80 ? 27.073 -3.823 -31.797 1.00 63.78 80 ASP A O 1
ATOM 601 N N . GLY A 1 81 ? 28.481 -2.135 -32.161 1.00 64.12 81 GLY A N 1
ATOM 602 C CA . GLY A 1 81 ? 27.892 -1.807 -33.460 1.00 64.12 81 GLY A CA 1
ATOM 603 C C . GLY A 1 81 ? 26.442 -1.303 -33.325 1.00 64.12 81 GLY A C 1
ATOM 604 O O . GLY A 1 81 ? 25.883 -1.171 -32.235 1.00 64.12 81 GLY A O 1
ATOM 605 N N . ALA A 1 82 ? 25.807 -0.963 -34.446 1.00 66.38 82 ALA A N 1
ATOM 606 C CA . ALA A 1 82 ? 24.426 -0.479 -34.428 1.00 66.38 82 ALA A CA 1
ATOM 607 C C . ALA A 1 82 ? 23.438 -1.649 -34.241 1.00 66.38 82 ALA A C 1
ATOM 609 O O . ALA A 1 82 ? 22.900 -2.172 -35.215 1.00 66.38 82 ALA A O 1
ATOM 610 N N . VAL A 1 83 ? 23.216 -2.068 -32.993 1.00 75.81 83 VAL A N 1
ATOM 611 C CA . VAL A 1 83 ? 22.112 -2.959 -32.597 1.00 75.81 83 VAL A CA 1
ATOM 612 C C . VAL A 1 83 ? 20.846 -2.156 -32.289 1.00 75.81 83 VAL A C 1
ATOM 614 O O . VAL A 1 83 ? 20.916 -1.037 -31.779 1.00 75.81 83 VAL A O 1
ATOM 617 N N . GLU A 1 84 ? 19.683 -2.718 -32.626 1.00 82.44 84 GLU A N 1
ATOM 618 C CA . GLU A 1 84 ? 18.380 -2.106 -32.348 1.00 82.44 84 GLU A CA 1
ATOM 619 C C . GLU A 1 84 ? 18.104 -2.116 -30.835 1.00 82.44 84 GLU A C 1
ATOM 621 O O . GLU A 1 84 ? 18.008 -3.171 -30.204 1.00 82.44 84 GLU A O 1
ATOM 626 N N . GLY A 1 85 ? 18.014 -0.923 -30.244 1.00 90.06 85 GLY A N 1
ATOM 627 C CA . GLY A 1 85 ? 17.703 -0.731 -28.831 1.00 90.06 85 GLY A CA 1
ATOM 628 C C . GLY A 1 85 ? 16.252 -1.066 -28.500 1.00 90.06 85 GLY A C 1
ATOM 629 O O . GLY A 1 85 ? 15.340 -0.686 -29.228 1.00 90.06 85 GLY A O 1
ATOM 630 N N . LEU A 1 86 ? 16.028 -1.717 -27.358 1.00 91.38 86 LEU A N 1
ATOM 631 C CA . LEU A 1 86 ? 14.684 -1.955 -26.829 1.00 91.38 86 LEU A CA 1
ATOM 632 C C . LEU A 1 86 ? 14.052 -0.661 -26.293 1.00 91.38 86 LEU A C 1
ATOM 634 O O . LEU A 1 86 ? 12.852 -0.441 -26.438 1.00 91.38 86 LEU A O 1
ATOM 638 N N . LEU A 1 87 ? 14.850 0.169 -25.619 1.00 90.06 87 LEU A N 1
ATOM 639 C CA . LEU A 1 87 ? 14.407 1.400 -24.968 1.00 90.06 87 LEU A CA 1
ATOM 640 C C . LEU A 1 87 ? 15.577 2.378 -24.863 1.00 90.06 87 LEU A C 1
ATOM 642 O O . LEU A 1 87 ? 16.676 1.977 -24.490 1.00 90.06 87 LEU A O 1
ATOM 646 N N . THR A 1 88 ? 15.317 3.666 -25.075 1.00 92.38 88 THR A N 1
ATOM 647 C CA . THR A 1 88 ? 16.273 4.738 -24.775 1.00 92.38 88 THR A CA 1
ATOM 648 C C . THR A 1 88 ? 15.701 5.655 -23.700 1.00 92.38 88 THR A C 1
ATOM 650 O O . THR A 1 88 ? 14.576 6.143 -23.818 1.00 92.38 88 THR A O 1
ATOM 653 N N . VAL A 1 89 ? 16.478 5.889 -22.641 1.00 90.88 89 VAL A N 1
ATOM 654 C CA . VAL A 1 89 ? 16.143 6.821 -21.557 1.00 90.88 89 VAL A CA 1
ATOM 655 C C . VAL A 1 89 ? 17.206 7.911 -21.525 1.00 90.88 89 VAL A C 1
ATOM 657 O O . VAL A 1 89 ? 18.354 7.658 -21.161 1.00 90.88 89 VAL A O 1
ATOM 660 N N . GLY A 1 90 ? 16.830 9.127 -21.923 1.00 92.94 90 GLY A N 1
ATOM 661 C CA . GLY A 1 90 ? 17.802 10.194 -22.155 1.00 92.94 90 GLY A CA 1
ATOM 662 C C . GLY A 1 90 ? 18.733 9.823 -23.310 1.00 92.94 90 GLY A C 1
ATOM 663 O O . GLY A 1 90 ? 18.265 9.619 -24.424 1.00 92.94 90 GLY A O 1
ATOM 664 N N . GLU A 1 91 ? 20.031 9.711 -23.031 1.00 90.69 91 GLU A N 1
ATOM 665 C CA . GLU A 1 91 ? 21.060 9.314 -24.007 1.00 90.69 91 GLU A CA 1
ATOM 666 C C . GLU A 1 91 ? 21.480 7.838 -23.861 1.00 90.69 91 GLU A C 1
ATOM 668 O O . GLU A 1 91 ? 22.336 7.354 -24.595 1.00 90.69 91 GLU A O 1
ATOM 673 N N . THR A 1 92 ? 20.891 7.103 -22.911 1.00 91.81 92 THR A N 1
ATOM 674 C CA . THR A 1 92 ? 21.237 5.704 -22.636 1.00 91.81 92 THR A CA 1
ATOM 675 C C . THR A 1 92 ? 20.282 4.764 -23.357 1.00 91.81 92 THR A C 1
ATOM 677 O O . THR A 1 92 ? 19.097 4.702 -23.022 1.00 91.81 92 THR A O 1
ATOM 680 N N . THR A 1 93 ? 20.807 3.998 -24.311 1.00 93.62 93 THR A N 1
ATOM 681 C CA . THR A 1 93 ? 20.069 2.938 -25.008 1.00 93.62 93 THR A CA 1
ATOM 682 C C . THR A 1 93 ? 20.289 1.595 -24.321 1.00 93.62 93 THR A C 1
ATOM 684 O O . THR A 1 93 ? 21.421 1.226 -24.016 1.00 93.62 93 THR A O 1
ATOM 687 N N . TYR A 1 94 ? 19.204 0.861 -24.086 1.00 93.44 94 TYR A N 1
ATOM 688 C CA . TYR A 1 94 ? 19.209 -0.478 -23.510 1.00 93.44 94 TYR A CA 1
ATOM 689 C C . TYR A 1 94 ? 18.919 -1.520 -24.587 1.00 93.44 94 TYR A C 1
ATOM 691 O O . TYR A 1 94 ? 17.931 -1.409 -25.315 1.00 93.44 94 TYR A O 1
ATOM 699 N N . VAL A 1 95 ? 19.753 -2.552 -24.654 1.00 94.06 95 VAL A N 1
ATOM 700 C CA . VAL A 1 95 ? 19.682 -3.646 -25.635 1.00 94.06 95 VAL A CA 1
ATOM 701 C C . VAL A 1 95 ? 19.549 -4.992 -24.922 1.00 94.06 95 VAL A C 1
ATOM 703 O O . VAL A 1 95 ? 19.934 -5.128 -23.758 1.00 94.06 95 VAL A O 1
ATOM 706 N N . GLN A 1 96 ? 18.952 -5.975 -25.599 1.00 92.44 96 GLN A N 1
ATOM 707 C CA . GLN A 1 96 ? 18.798 -7.334 -25.070 1.00 92.44 96 GLN A CA 1
ATOM 708 C C . GLN A 1 96 ? 20.131 -8.089 -25.044 1.00 92.44 96 GLN A C 1
ATOM 710 O O . GLN A 1 96 ? 21.053 -7.760 -25.783 1.00 92.44 96 GLN A O 1
ATOM 715 N N . ASP A 1 97 ? 20.209 -9.090 -24.165 1.00 90.75 97 ASP A N 1
ATOM 716 C CA . ASP A 1 97 ? 21.349 -9.998 -23.979 1.00 90.75 97 ASP A CA 1
ATOM 717 C C . ASP A 1 97 ? 22.707 -9.326 -23.688 1.00 90.75 97 ASP A C 1
ATOM 719 O O . ASP A 1 97 ? 23.758 -9.954 -23.806 1.00 90.75 97 ASP A O 1
ATOM 723 N N . ALA A 1 98 ? 22.696 -8.066 -23.248 1.00 91.00 98 ALA A N 1
ATOM 724 C CA . ALA A 1 98 ? 23.898 -7.273 -22.981 1.00 91.00 98 ALA A CA 1
ATOM 725 C C . ALA A 1 98 ? 24.150 -7.023 -21.486 1.00 91.00 98 ALA A C 1
ATOM 727 O O . ALA A 1 98 ? 25.081 -6.308 -21.114 1.00 91.00 98 ALA A O 1
ATOM 728 N N . GLY A 1 99 ? 23.314 -7.560 -20.593 1.00 92.06 99 GLY A N 1
ATOM 729 C CA . GLY A 1 99 ? 23.478 -7.318 -19.164 1.00 92.06 99 GLY A CA 1
ATOM 730 C C . GLY A 1 99 ?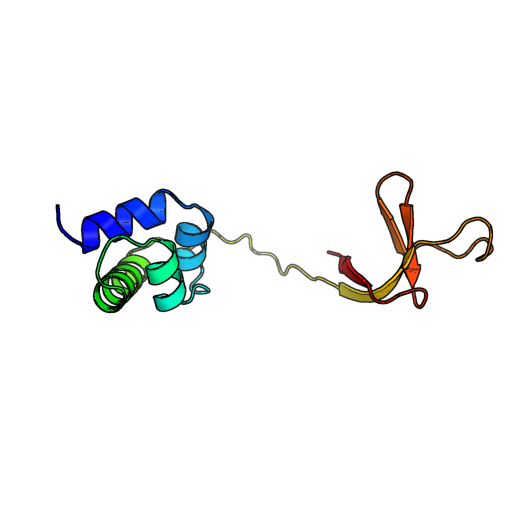 22.556 -8.129 -18.268 1.00 92.06 99 GLY A C 1
ATOM 731 O O . GLY A 1 99 ? 22.011 -9.159 -18.649 1.00 92.06 99 GLY A O 1
ATOM 732 N N . SER A 1 100 ? 22.415 -7.667 -17.027 1.00 95.31 100 SER A N 1
ATOM 733 C CA . SER A 1 100 ? 21.621 -8.322 -15.980 1.00 95.31 100 SER A CA 1
ATOM 734 C C . SER A 1 100 ? 20.374 -7.530 -15.581 1.00 95.31 100 SER A C 1
ATOM 736 O O . SER A 1 100 ? 19.662 -7.922 -14.653 1.00 95.31 100 SER A O 1
ATOM 738 N N . LEU A 1 101 ? 20.094 -6.415 -16.260 1.00 95.19 101 LEU A N 1
ATOM 739 C CA . LEU A 1 101 ? 18.949 -5.572 -15.946 1.00 95.19 101 LEU A CA 1
ATOM 740 C C . LEU A 1 101 ? 17.654 -6.206 -16.465 1.00 95.19 101 LEU A C 1
ATOM 742 O O . LEU A 1 101 ? 17.642 -7.028 -17.384 1.00 95.19 101 LEU A O 1
ATOM 746 N N . THR A 1 102 ? 16.540 -5.816 -15.852 1.00 94.81 102 THR A N 1
ATOM 747 C CA . THR A 1 102 ? 15.197 -6.215 -16.276 1.00 94.81 102 THR A CA 1
ATOM 748 C C . THR A 1 102 ? 14.355 -4.972 -16.511 1.00 94.81 102 THR A C 1
ATOM 750 O O . THR A 1 102 ? 14.210 -4.143 -15.614 1.00 94.81 102 THR A O 1
ATOM 753 N N . GLY A 1 103 ? 13.800 -4.852 -17.713 1.00 92.56 103 GLY A N 1
ATOM 754 C CA . GLY A 1 103 ? 12.841 -3.818 -18.081 1.00 92.56 103 GLY A CA 1
ATOM 755 C C . GLY A 1 103 ? 11.413 -4.336 -17.962 1.00 92.56 103 GLY A C 1
ATOM 756 O O . GLY A 1 103 ? 11.134 -5.490 -18.290 1.00 92.56 103 GLY A O 1
ATOM 757 N N . VAL A 1 104 ? 10.503 -3.475 -17.510 1.00 92.81 104 VAL A N 1
ATOM 758 C CA . VAL A 1 104 ? 9.059 -3.736 -17.495 1.00 92.81 104 VAL A CA 1
ATOM 759 C C . VAL A 1 104 ? 8.403 -2.688 -18.387 1.00 92.81 104 VAL A C 1
ATOM 761 O O . VAL A 1 104 ? 8.402 -1.509 -18.042 1.00 92.81 104 VAL A O 1
ATOM 764 N N . ALA A 1 105 ? 7.892 -3.113 -19.542 1.00 88.31 105 ALA A N 1
ATOM 765 C CA . ALA A 1 105 ? 7.215 -2.255 -20.514 1.00 88.31 105 ALA A CA 1
ATOM 766 C C . ALA A 1 105 ? 5.703 -2.515 -20.486 1.00 88.31 105 ALA A C 1
ATOM 768 O O . ALA A 1 105 ? 5.288 -3.655 -20.265 1.00 88.31 105 ALA A O 1
ATOM 769 N N . ALA A 1 106 ? 4.897 -1.473 -20.692 1.00 82.81 106 ALA A N 1
ATOM 770 C CA . ALA A 1 106 ? 3.433 -1.514 -20.731 1.00 82.81 106 ALA A CA 1
ATOM 771 C C . ALA A 1 106 ? 2.924 -1.024 -22.089 1.00 82.81 106 ALA A C 1
ATOM 773 O O . ALA A 1 106 ? 3.570 -0.101 -22.637 1.00 82.81 106 ALA A O 1
#

Foldseek 3Di:
DDLLVLLVVLQVVPVCSVVCLLVVNDDLLVSLVVSVSDDSVVSSVSSNVVSVVDDHDPDPPDDDDKDKAFQ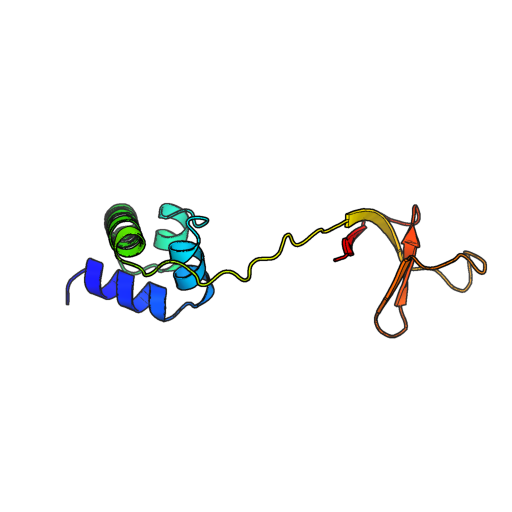KDWDDPVPHPDDDFPDDDPNTGIDHNNHGDMDIGD

Sequence (106 aa):
MTLAARAREAARARPFVYEGLRAGVINYSAAARLLDVGDEEAVAAALRRYADELPDRDLSDGSARVTMHSGLGVQDSESDGAVEGLLTVGETTYVQDAGSLTGVAA